Protein 2HBA (pdb70)

CATH classification: 3.40.5.10

Secondary structure (DSSP, 8-state):
-EEEESS-BTTTB-TT-EEE--HHHIIIIITTTTSEEE--HHHHHHHHHHH-/-EEEESS-BTTTB-TT-EEE--HHHIIIIITTTTSEEE--HHHHHHHHHHH-

Sequence (104 aa):
MKVIFLKDVKGMGKKGEIKNVADGYANNFLFKQGLAIEATPANLKALEAQKQMKVIFLKDVKGMGKKGEIKNVADGYANNFLFKQGLAIEATPANLKALEAQKQ

Radius of gyration: 13.43 Å; Cα contacts (8 Å, |Δi|>4): 199; chains: 2; bounding box: 23×41×20 Å

Organism: Geobacillus stearothermophilus (NCBI:txid1422)

InterPro domains:
  IPR000244 Large ribosomal subunit protein bL9 [PTHR21368] (1-148)
  IPR009027 Large ribosomal subunit protein bL9/RNase H1, N-terminal [SSF55658] (1-56)
  IPR020069 Large ribosomal subunit protein bL9, C-terminal [PF03948] (64-146)
  IPR020070 Large ribosomal subunit protein bL9, N-terminal [PF01281] (1-47)
  IPR020070 Large ribosomal subunit protein bL9, N-terminal [PS00651] (13-40)
  IPR020594 Large ribosomal subunit protein bL9, bacteria/chloroplast [MF_00503] (1-148)
  IPR020594 Large ribosomal subunit protein bL9, bacteria/chloroplast [TIGR00158] (1-147)
  IPR036791 Large ribosomal subunit protein bL9, C-terminal domain superfamily [G3DSA:3.10.430.100] (60-149)
  IPR036791 Large ribosomal subunit protein bL9, C-terminal domain superfamily [SSF55653] (57-148)
  IPR036935 Large ribosomal subunit protein bL9, N-terminal domain superfamily [G3DSA:3.40.5.10] (1-52)

B-factor: mean 18.94, std 8.46, range [8.63, 52.84]

Solvent-accessible surface area: 6346 Å² total; per-residue (Å²): 56,94,0,22,2,42,119,99,26,202,81,50,8,141,140,48,78,83,82,107,18,72,80,41,66,0,47,100,89,0,0,118,88,3,28,0,7,43,3,43,112,19,2,36,77,1,30,106,26,86,150,183,65,102,0,19,2,33,108,98,35,204,86,46,6,132,138,44,64,79,83,131,21,69,81,39,75,0,52,101,91,0,0,120,85,2,23,0,7,65,6,36,112,14,4,49,76,0,33,100,18,92,179,161

Nearest PDB structures (foldseek):
  2hba-assembly1_A  TM=1.020E+00  e=1.646E-08  Geobacillus stearothermophilus
  2hvf-assembly1_A  TM=9.624E-01  e=3.694E-08  unclassified
  6b4v-assembly1_J  TM=8.636E-01  e=4.065E-05  Thermus thermophilus HB27
  8rdv-assembly1_C1  TM=9.207E-01  e=2.189E-04  Psychrobacter urativorans
  7y7g-assembly1_h  TM=9.586E-01  e=3.279E-04  Escherichia coli

Foldseek 3Di:
DKKAFCDDDPPPDHHGDIDDDDPCCCVVPCVVVVGIDHPDVVVVVVVVVVVD/DWKAFCDDDPPPDHHGDIDDDDPCCVPVPCVVPVGIDHPDVVVVVVVVVVVD

Structure (mmCIF, N/CA/C/O backbone):
data_2HBA
#
_entry.id   2HBA
#
_cell.length_a   52.614
_cell.length_b   74.416
_cell.length_c   50.755
_cell.angle_alpha   90.00
_cell.angle_beta   90.00
_cell.angle_gamma   90.00
#
_symmetry.space_group_name_H-M   'C 2 2 21'
#
loop_
_entity.id
_entity.type
_entity.pdbx_description
1 polymer '50S ribosomal protein L9'
2 non-polymer 'ZINC ION'
3 non-polymer 'CHLORIDE ION'
4 non-polymer IMIDAZOLE
5 water water
#
loop_
_atom_site.group_PDB
_atom_site.id
_atom_site.type_symbol
_atom_site.label_atom_id
_atom_site.label_alt_id
_atom_site.label_comp_id
_atom_site.label_asym_id
_atom_site.label_entity_id
_atom_site.label_seq_id
_atom_site.pdbx_PDB_ins_code
_atom_site.Cartn_x
_atom_site.Cartn_y
_atom_site.Cartn_z
_atom_site.occupancy
_atom_site.B_iso_or_equiv
_atom_site.auth_seq_id
_atom_site.auth_comp_id
_atom_site.auth_asym_id
_atom_site.auth_atom_id
_atom_site.pdbx_PDB_model_num
ATOM 1 N N . MET A 1 1 ? -8.759 -28.547 -21.581 1.00 14.61 1 MET A N 1
ATOM 2 C CA . MET A 1 1 ? -9.111 -27.484 -20.568 1.00 14.43 1 MET A CA 1
ATOM 3 C C . MET A 1 1 ? -8.027 -27.329 -19.529 1.00 12.88 1 MET A C 1
ATOM 4 O O . MET A 1 1 ? -7.660 -28.295 -18.872 1.00 13.02 1 MET A O 1
ATOM 9 N N . LYS A 1 2 ? -7.511 -26.123 -19.376 1.00 12.35 2 LYS A N 1
ATOM 10 C CA . LYS A 1 2 ? -6.516 -25.842 -18.364 1.00 11.75 2 LYS A CA 1
ATOM 11 C C . LYS A 1 2 ? -7.204 -25.401 -17.078 1.00 11.83 2 LYS A C 1
ATOM 12 O O . LYS A 1 2 ? -8.005 -24.470 -17.152 1.00 12.90 2 LYS A O 1
ATOM 18 N N . VAL A 1 3 ? -6.942 -26.064 -15.942 1.00 10.38 3 VAL A N 1
ATOM 19 C CA . VAL A 1 3 ? -7.587 -25.801 -14.686 1.00 10.65 3 VAL A CA 1
ATOM 20 C C . VAL A 1 3 ? -6.576 -25.505 -13.619 1.00 11.03 3 VAL A C 1
ATOM 21 O O . VAL A 1 3 ? -5.454 -25.982 -13.697 1.00 11.61 3 VAL A O 1
ATOM 25 N N . ILE A 1 4 ? -7.000 -24.769 -12.609 1.00 11.50 4 ILE A N 1
ATOM 26 C CA . ILE A 1 4 ? -6.287 -24.602 -11.355 1.00 11.09 4 ILE A CA 1
ATOM 27 C C . ILE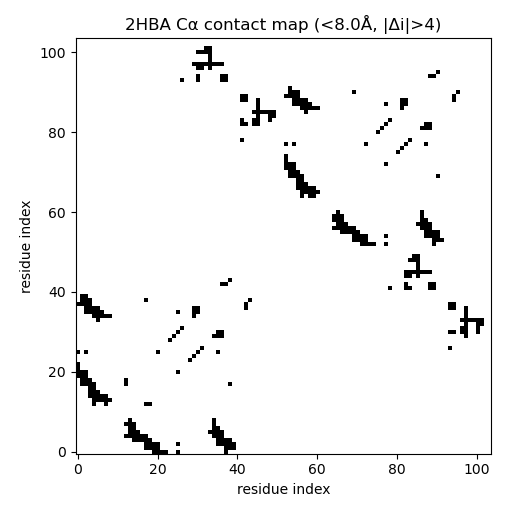 A 1 4 ? -7.127 -25.231 -10.259 1.00 11.14 4 ILE A C 1
ATOM 28 O O . ILE A 1 4 ? -8.321 -24.977 -10.150 1.00 11.71 4 ILE A O 1
ATOM 33 N N . PHE A 1 5 ? -6.498 -26.079 -9.469 1.00 11.24 5 PHE A N 1
ATOM 34 C CA . PHE A 1 5 ? -7.189 -26.771 -8.398 1.00 11.95 5 PHE A CA 1
ATOM 35 C C . PHE A 1 5 ? -7.407 -25.876 -7.172 1.00 12.88 5 PHE A C 1
ATOM 36 O O . PHE A 1 5 ? -6.518 -25.185 -6.710 1.00 13.54 5 PHE A O 1
ATOM 44 N N . LEU A 1 6 ? -8.624 -25.934 -6.655 1.00 13.62 6 LEU A N 1
ATOM 45 C CA . LEU A 1 6 ? -9.055 -25.242 -5.440 1.00 14.60 6 LEU A CA 1
ATOM 46 C C . LEU A 1 6 ? -9.043 -26.134 -4.242 1.00 14.35 6 LEU A C 1
ATOM 47 O O . LEU A 1 6 ? -9.029 -25.645 -3.112 1.00 16.99 6 LEU A O 1
ATOM 52 N N . LYS A 1 7 ? -9.061 -27.454 -4.480 1.00 13.72 7 LYS A N 1
ATOM 53 C CA . LYS A 1 7 ? -8.978 -28.473 -3.434 1.00 14.66 7 LYS A CA 1
ATOM 54 C C . LYS A 1 7 ? -8.026 -29.560 -3.938 1.00 13.15 7 LYS A C 1
ATOM 55 O O . LYS A 1 7 ? -7.789 -29.669 -5.151 1.00 14.00 7 LYS A O 1
ATOM 61 N N . ASP A 1 8 ? -7.517 -30.380 -3.021 1.00 12.44 8 ASP A N 1
ATOM 62 C CA . ASP A 1 8 ? -6.679 -31.500 -3.435 1.00 12.54 8 ASP A CA 1
ATOM 63 C C . ASP A 1 8 ? -7.525 -32.614 -3.989 1.00 13.17 8 ASP A C 1
ATOM 64 O O . ASP A 1 8 ? -8.497 -33.028 -3.346 1.00 15.63 8 ASP A O 1
ATOM 69 N N . VAL A 1 9 ? -7.140 -33.136 -5.148 1.00 11.49 9 VAL A N 1
ATOM 70 C CA . VAL A 1 9 ? -7.793 -34.306 -5.724 1.00 11.43 9 VAL A CA 1
ATOM 71 C C . VAL A 1 9 ? -6.690 -35.341 -5.914 1.00 10.31 9 VAL A C 1
ATOM 72 O O . VAL A 1 9 ? -5.911 -35.271 -6.862 1.00 11.06 9 VAL A O 1
ATOM 76 N N . LYS A 1 10 ? -6.622 -36.296 -5.021 1.00 11.10 10 LYS A N 1
ATOM 77 C CA . LYS A 1 10 ? -5.616 -37.331 -5.076 1.00 11.50 10 LYS A CA 1
ATOM 78 C C . LYS A 1 10 ? -5.596 -37.996 -6.443 1.00 10.74 10 LYS A C 1
ATOM 79 O O . LYS A 1 10 ? -6.635 -38.350 -6.980 1.00 11.37 10 LYS A O 1
ATOM 88 N N . GLY A 1 11 ? -4.384 -38.184 -6.975 1.00 10.80 11 GLY A N 1
ATOM 89 C CA . GLY A 1 11 ? -4.235 -38.812 -8.283 1.00 11.54 11 GLY A CA 1
ATOM 90 C C . GLY A 1 11 ? -4.485 -37.879 -9.455 1.00 11.51 11 GLY A C 1
ATOM 91 O O . GLY A 1 11 ? -4.510 -38.331 -10.597 1.00 13.20 11 GLY A O 1
ATOM 92 N N . MET A 1 12 ? -4.711 -36.605 -9.168 1.00 12.02 12 MET A N 1
ATOM 93 C CA . MET A 1 12 ? -5.112 -35.641 -10.191 1.00 12.37 12 MET A CA 1
ATOM 94 C C . MET A 1 12 ? -4.352 -34.338 -10.027 1.00 12.18 12 MET A C 1
ATOM 95 O O . MET A 1 12 ? -3.551 -33.973 -10.874 1.00 14.87 12 MET A O 1
ATOM 100 N N . GLY A 1 13 ? -4.522 -33.665 -8.902 1.00 11.51 13 GLY A N 1
ATOM 101 C CA . GLY A 1 13 ? -3.784 -32.447 -8.658 1.00 12.80 13 GLY A CA 1
ATOM 102 C C . GLY A 1 13 ? -4.005 -31.952 -7.251 1.00 12.69 13 GLY A C 1
ATOM 103 O O . GLY A 1 13 ? -5.008 -32.265 -6.646 1.00 15.54 13 GLY A O 1
ATOM 104 N N . LYS A 1 14 ? -3.065 -31.162 -6.750 1.00 13.26 14 LYS A N 1
ATOM 105 C CA . LYS A 1 14 ? -3.092 -30.503 -5.457 1.00 14.15 14 LYS A CA 1
ATOM 106 C C . LYS A 1 14 ? -3.522 -29.055 -5.626 1.00 13.19 14 LYS A C 1
ATOM 107 O O . LYS A 1 14 ? -3.392 -28.453 -6.690 1.00 12.39 14 LYS A O 1
ATOM 113 N N . LYS A 1 15 ? -4.051 -28.515 -4.545 1.00 14.51 15 LYS A N 1
ATOM 114 C CA . LYS A 1 15 ? -4.458 -27.114 -4.507 1.00 14.80 15 LYS A CA 1
ATOM 115 C C . LYS A 1 15 ? -3.364 -26.220 -5.045 1.00 13.72 15 LYS A C 1
ATOM 116 O O . LYS A 1 15 ? -2.203 -26.354 -4.668 1.00 14.25 15 LYS A O 1
ATOM 122 N N . GLY A 1 16 ? -3.722 -25.337 -5.976 1.00 12.38 16 GLY A N 1
ATOM 123 C CA . GLY A 1 16 ? -2.756 -24.420 -6.576 1.00 13.08 16 GLY A CA 1
ATOM 124 C C . GLY A 1 16 ? -2.069 -24.910 -7.821 1.00 12.39 16 GLY A C 1
ATOM 125 O O . GLY A 1 16 ? -1.428 -24.114 -8.525 1.00 13.33 16 GLY A O 1
ATOM 126 N N . GLU A 1 17 ? -2.145 -26.205 -8.102 1.00 10.90 17 GLU A N 1
ATOM 127 C CA . GLU A 1 17 ? -1.526 -26.745 -9.328 1.00 10.24 17 GLU A CA 1
ATOM 128 C C . GLU A 1 17 ? -2.392 -26.422 -10.524 1.00 10.42 17 GLU A C 1
ATOM 129 O O . GLU A 1 17 ? -3.594 -26.210 -10.401 1.00 10.92 17 GLU A O 1
ATOM 135 N N . ILE A 1 18 ? -1.742 -26.335 -11.672 1.00 10.85 18 ILE A N 1
ATOM 136 C CA . ILE A 1 18 ? -2.390 -26.034 -12.938 1.00 10.65 18 ILE A CA 1
ATOM 137 C C . ILE A 1 18 ? -2.109 -27.193 -13.879 1.00 10.70 18 ILE A C 1
ATOM 138 O O . ILE A 1 18 ? -0.959 -27.577 -14.077 1.00 11.31 18 ILE A O 1
ATOM 143 N N . LYS A 1 19 ? -3.186 -27.756 -14.429 1.00 10.35 19 LYS A N 1
ATOM 144 C CA . LYS A 1 19 ? -3.097 -28.941 -15.259 1.00 11.74 19 LYS A CA 1
ATOM 145 C C . LYS A 1 19 ? -4.120 -28.898 -16.396 1.00 10.21 19 LYS A C 1
ATOM 146 O O . LYS A 1 19 ? -5.216 -28.348 -16.220 1.00 11.71 19 LYS A O 1
ATOM 152 N N . ASN A 1 20 ? -3.761 -29.468 -17.540 1.00 10.72 20 ASN A N 1
ATOM 153 C CA . ASN A 1 20 ? -4.682 -29.653 -18.646 1.00 10.67 20 ASN A CA 1
ATOM 154 C C . ASN A 1 20 ? -5.376 -30.981 -18.557 1.00 11.22 20 ASN A C 1
ATOM 155 O O . ASN A 1 20 ? -4.739 -32.021 -18.409 1.00 12.65 20 ASN A O 1
ATOM 160 N N . VAL A 1 21 ? -6.693 -30.965 -18.652 1.00 11.19 21 VAL A N 1
ATOM 161 C CA . VAL A 1 21 ? -7.500 -32.155 -18.519 1.00 11.49 21 VAL A CA 1
ATOM 162 C C . VAL A 1 21 ? -8.559 -32.206 -19.598 1.00 11.60 21 VAL A C 1
ATOM 163 O O . VAL A 1 21 ? -8.886 -31.200 -20.246 1.00 13.68 21 VAL A O 1
ATOM 167 N N . ALA A 1 22 ? -9.161 -33.379 -19.759 1.00 12.34 22 ALA A N 1
ATOM 168 C CA . ALA A 1 22 ? -10.273 -33.540 -20.684 1.00 12.43 22 ALA A CA 1
ATOM 169 C C . ALA A 1 22 ? -11.400 -32.578 -20.342 1.00 13.45 22 ALA A C 1
ATOM 170 O O . ALA A 1 22 ? -11.768 -32.426 -19.178 1.00 13.33 22 ALA A O 1
ATOM 172 N N . ASP A 1 23 ? -12.019 -32.022 -21.384 1.00 14.67 23 ASP A N 1
ATOM 173 C CA . ASP A 1 23 ? -13.078 -31.046 -21.161 1.00 14.86 23 ASP A CA 1
ATOM 174 C C . ASP A 1 23 ? -14.267 -31.655 -20.428 1.00 16.05 23 ASP A C 1
ATOM 175 O O . ASP A 1 23 ? -14.874 -31.010 -19.538 1.00 16.15 23 ASP A O 1
ATOM 180 N N . GLY A 1 24 ? -14.643 -32.881 -20.784 1.00 15.64 24 GLY A N 1
ATOM 181 C CA . GLY A 1 24 ? -15.780 -33.517 -20.105 1.00 16.21 24 GLY A CA 1
ATOM 182 C C . GLY A 1 24 ? -15.565 -33.661 -18.615 1.00 15.87 24 GLY A C 1
ATOM 183 O O . GLY A 1 24 ? -16.474 -33.470 -17.812 1.00 17.23 24 GLY A O 1
ATOM 184 N N . TYR A 1 25 ? -14.361 -34.065 -18.230 1.00 14.81 25 TYR A N 1
ATOM 185 C CA . TYR A 1 25 ? -14.037 -34.197 -16.808 1.00 14.13 25 TYR A CA 1
ATOM 186 C C . TYR A 1 25 ? -14.093 -32.854 -16.093 1.00 14.00 25 TYR A C 1
ATOM 187 O O . TYR A 1 25 ? -14.612 -32.747 -14.987 1.00 13.87 25 TYR A O 1
ATOM 196 N N . ALA A 1 26 ? -13.489 -31.840 -16.686 1.00 13.89 26 ALA A N 1
ATOM 197 C CA . ALA A 1 26 ? -13.550 -30.505 -16.082 1.00 14.43 26 ALA A CA 1
ATOM 198 C C . ALA A 1 26 ? -14.994 -30.029 -15.901 1.00 14.90 26 ALA A C 1
ATOM 199 O O . ALA A 1 26 ? -15.402 -29.623 -14.834 1.00 16.50 26 ALA A O 1
ATOM 201 N N . ASN A 1 27 ? -15.766 -30.126 -16.968 1.00 16.16 27 ASN A N 1
ATOM 202 C CA . ASN A 1 27 ? -17.109 -29.586 -16.954 1.00 17.99 27 ASN A CA 1
ATOM 203 C C . ASN A 1 27 ? -18.080 -30.391 -16.074 1.00 18.94 27 ASN A C 1
ATOM 204 O O . ASN A 1 27 ? -18.922 -29.832 -15.384 1.00 23.26 27 ASN A O 1
ATOM 209 N N . ASN A 1 28 ? -17.953 -31.704 -16.071 1.00 17.60 28 ASN A N 1
ATOM 210 C CA . ASN A 1 28 ? -18.923 -32.589 -15.414 1.00 18.93 28 ASN A CA 1
ATOM 211 C C . ASN A 1 28 ? -18.526 -33.046 -14.030 1.00 19.07 28 ASN A C 1
ATOM 212 O O . ASN A 1 28 ? -19.361 -33.536 -13.258 1.00 21.83 28 ASN A O 1
ATOM 217 N N . PHE A 1 29 ? -17.251 -32.899 -13.682 1.00 16.07 29 PHE A N 1
ATOM 218 C CA . PHE A 1 29 ? -16.776 -33.345 -12.384 1.00 15.14 29 PHE A CA 1
ATOM 219 C C . PHE A 1 29 ? -16.080 -32.202 -11.663 1.00 15.08 29 PHE A C 1
ATOM 220 O O . PHE A 1 29 ? -16.535 -31.785 -10.603 1.00 15.86 29 PHE A O 1
ATOM 228 N N . LEU A 1 30 ? -14.968 -31.690 -12.186 1.00 14.25 30 LEU A N 1
ATOM 229 C CA . LEU A 1 30 ? -14.187 -30.734 -11.384 1.00 13.72 30 LEU A CA 1
ATOM 230 C C . LEU A 1 30 ? -14.964 -29.469 -11.071 1.00 15.46 30 LEU A C 1
ATOM 231 O O . LEU A 1 30 ? -15.004 -29.023 -9.925 1.00 15.96 30 LEU A O 1
ATOM 236 N N . PHE A 1 31 ? -15.546 -28.866 -12.096 1.00 15.58 31 PHE A N 1
ATOM 237 C CA . PHE A 1 31 ? -16.225 -27.586 -11.887 1.00 17.23 31 PHE A CA 1
ATOM 238 C C . PHE A 1 31 ? -17.508 -27.838 -11.115 1.00 21.14 31 PHE A C 1
ATOM 239 O O . PHE A 1 31 ? -17.873 -27.056 -10.247 1.00 23.21 31 PHE A O 1
ATOM 247 N N . LYS A 1 32 ? -18.206 -28.920 -11.469 1.00 21.07 32 LYS A N 1
ATOM 248 C CA . LYS A 1 32 ? -19.463 -29.327 -10.796 1.00 22.65 32 LYS A CA 1
ATOM 249 C C . LYS A 1 32 ? -19.306 -29.561 -9.286 1.00 21.97 32 LYS A C 1
ATOM 250 O O . LYS A 1 32 ? -20.231 -29.304 -8.507 1.00 25.70 32 LYS A O 1
A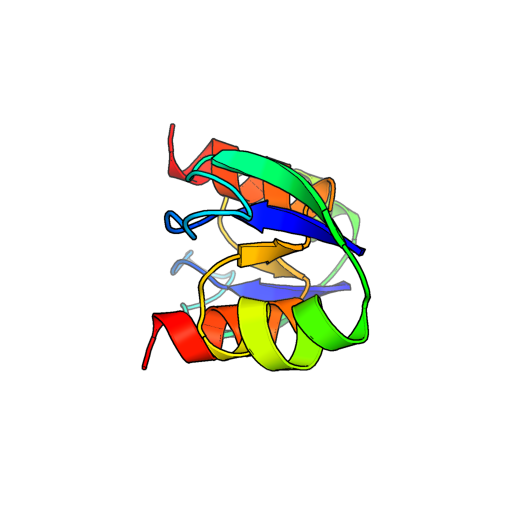TOM 256 N N . GLN A 1 33 ? -18.145 -30.066 -8.868 1.00 19.26 33 GLN A N 1
ATOM 257 C CA . GLN A 1 33 ? -17.878 -30.376 -7.497 1.00 19.41 33 GLN A CA 1
ATOM 258 C C . GLN A 1 33 ? -17.098 -29.248 -6.792 1.00 19.45 33 GLN A C 1
ATOM 259 O O . GLN A 1 33 ? -16.764 -29.384 -5.630 1.00 23.05 33 GLN A O 1
ATOM 265 N N . GLY A 1 34 ? -16.795 -28.175 -7.515 1.00 20.15 34 GLY A N 1
ATOM 266 C CA . GLY A 1 34 ? -16.075 -27.030 -6.945 1.00 20.05 34 GLY A CA 1
ATOM 267 C C . GLY A 1 34 ? -14.614 -27.338 -6.615 1.00 20.15 34 GLY A C 1
ATOM 268 O O . GLY A 1 34 ? -13.998 -26.697 -5.778 1.00 22.87 34 GLY A O 1
ATOM 269 N N . LEU A 1 35 ? -14.015 -28.283 -7.326 1.00 16.51 35 LEU A N 1
ATOM 270 C CA . LEU A 1 35 ? -12.642 -28.729 -7.036 1.00 14.19 3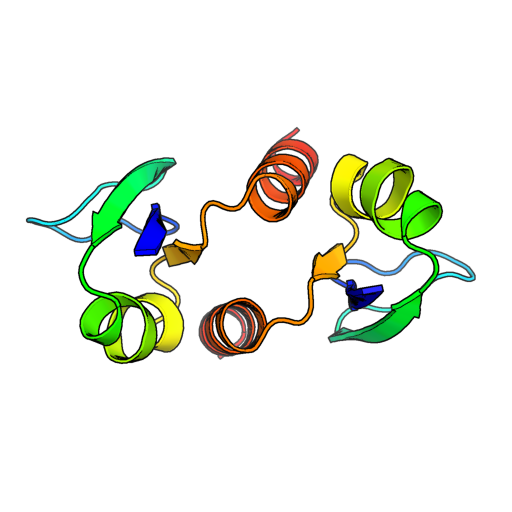5 LEU A CA 1
ATOM 271 C C . LEU A 1 35 ? -11.604 -27.943 -7.812 1.00 13.64 35 LEU A C 1
ATOM 272 O O . LEU A 1 35 ? -10.428 -27.978 -7.462 1.00 13.38 35 LEU A O 1
ATOM 277 N N . ALA A 1 36 ? -12.026 -27.258 -8.864 1.00 13.40 36 ALA A N 1
ATOM 278 C CA . ALA A 1 36 ? -11.127 -26.490 -9.708 1.00 12.90 36 ALA A CA 1
ATOM 279 C C . ALA A 1 36 ? -11.914 -25.411 -10.421 1.00 13.25 36 ALA A C 1
ATOM 280 O O . ALA A 1 36 ? -13.160 -25.457 -10.448 1.00 15.52 36 ALA A O 1
ATOM 282 N N . ILE A 1 37 ? -11.183 -24.469 -11.021 1.00 13.59 37 ILE A N 1
ATOM 283 C CA . ILE A 1 37 ? -11.754 -23.470 -11.875 1.00 13.83 37 ILE A CA 1
ATOM 284 C C . ILE A 1 37 ? -10.845 -23.354 -13.085 1.00 13.11 37 ILE A C 1
ATOM 285 O O . ILE A 1 37 ? -9.673 -23.746 -13.050 1.00 13.46 37 ILE A O 1
ATOM 293 N N . GLU A 1 38 ? -11.355 -22.836 -14.186 1.00 13.43 38 GLU A N 1
ATOM 294 C CA . GLU A 1 38 ? -10.562 -22.695 -15.377 1.00 12.56 38 GLU A CA 1
ATOM 295 C C . GLU A 1 38 ? -9.367 -21.768 -15.115 1.00 13.46 38 GLU A C 1
ATOM 296 O O . GLU A 1 38 ? -9.544 -20.689 -14.505 1.00 13.80 38 GLU A O 1
ATOM 302 N N . ALA A 1 39 ? -8.173 -22.151 -15.585 1.00 13.15 39 ALA A N 1
ATOM 303 C CA . ALA A 1 39 ? -6.982 -21.343 -15.366 1.00 13.45 39 ALA A CA 1
ATOM 304 C C . ALA A 1 39 ? -6.786 -20.331 -16.498 1.00 14.93 39 ALA A C 1
ATOM 305 O O . ALA A 1 39 ? -5.700 -20.210 -17.073 1.00 17.30 39 ALA A O 1
ATOM 307 N N . THR A 1 40 ? -7.814 -19.519 -16.736 1.00 14.50 40 THR A N 1
ATOM 308 C CA . THR A 1 40 ? -7.685 -18.431 -17.700 1.00 16.38 40 THR A CA 1
ATOM 309 C C . THR A 1 40 ? -6.848 -17.328 -17.079 1.00 16.96 40 THR A C 1
ATOM 310 O O . THR A 1 40 ? -6.810 -17.171 -15.877 1.00 16.26 40 THR A O 1
ATOM 314 N N . PRO A 1 41 ? -6.205 -16.485 -17.922 1.00 19.50 41 PRO A N 1
ATOM 315 C CA . PRO A 1 41 ? -5.471 -15.381 -17.356 1.00 20.65 41 PRO A CA 1
ATOM 316 C C . PRO A 1 41 ? -6.311 -14.496 -16.458 1.00 18.19 41 PRO A C 1
ATOM 317 O O . PRO A 1 41 ? -5.867 -14.099 -15.403 1.00 19.84 41 PRO A O 1
ATOM 321 N N . ALA A 1 42 ? -7.552 -14.235 -16.849 1.00 18.52 42 ALA A N 1
ATOM 322 C CA . ALA A 1 42 ? -8.433 -13.455 -16.020 1.00 18.35 42 ALA A CA 1
ATOM 323 C C . ALA A 1 42 ? -8.726 -14.088 -14.669 1.00 16.76 42 ALA A C 1
ATOM 324 O O . ALA A 1 42 ? -8.724 -13.412 -13.638 1.00 17.44 42 ALA A O 1
ATOM 326 N N . ASN A 1 43 ? -9.003 -15.406 -14.646 1.00 14.85 43 ASN A N 1
ATOM 327 C CA . ASN A 1 43 ? -9.290 -16.030 -13.357 1.00 14.62 43 ASN A CA 1
ATOM 328 C C . ASN A 1 43 ? -8.048 -16.041 -12.463 1.00 14.13 43 ASN A C 1
ATOM 329 O O . ASN A 1 43 ? -8.124 -15.892 -11.252 1.00 15.28 43 ASN A O 1
ATOM 334 N N . LEU A 1 44 ? -6.899 -16.309 -13.071 1.00 15.29 44 LEU A N 1
ATOM 335 C CA . LEU A 1 44 ? -5.674 -16.314 -12.282 1.00 16.26 44 LEU A CA 1
ATOM 336 C C . LEU A 1 44 ? -5.362 -14.948 -11.691 1.00 16.76 44 LEU A C 1
ATOM 337 O O . LEU A 1 44 ? -4.938 -14.849 -10.547 1.00 17.76 44 LEU A O 1
ATOM 342 N N . LYS A 1 45 ? -5.598 -13.879 -12.464 1.00 17.51 45 LYS A N 1
ATOM 343 C CA . LYS A 1 45 ? -5.387 -12.505 -11.974 1.00 19.56 45 LYS A CA 1
ATOM 344 C C . LYS A 1 45 ? -6.321 -12.266 -10.784 1.00 17.39 45 LYS A C 1
ATOM 345 O O . LYS A 1 45 ? -5.928 -11.743 -9.732 1.00 18.63 45 LYS A O 1
ATOM 351 N N . ALA A 1 46 ? -7.575 -12.709 -10.885 1.00 17.30 46 ALA A N 1
ATOM 352 C CA . ALA A 1 46 ? -8.533 -12.478 -9.818 1.00 18.16 46 ALA A CA 1
ATOM 353 C C . ALA A 1 46 ? -8.192 -13.298 -8.565 1.00 18.66 46 ALA A C 1
ATOM 354 O O . ALA A 1 46 ? -8.276 -12.798 -7.432 1.00 21.12 46 ALA A O 1
ATOM 356 N N . LEU A 1 47 ? -7.782 -14.555 -8.761 1.00 18.55 47 LEU A N 1
ATOM 357 C CA . LEU A 1 47 ? -7.373 -15.378 -7.623 1.00 21.73 47 LEU A CA 1
ATOM 358 C C . LEU A 1 47 ? -6.172 -14.807 -6.882 1.00 21.61 47 LEU A C 1
ATOM 359 O O . LEU A 1 47 ? -6.139 -14.771 -5.638 1.00 23.93 47 LEU A O 1
ATOM 364 N N . GLU A 1 48 ? -5.191 -14.340 -7.631 1.00 21.08 48 GLU A N 1
ATOM 365 C CA . GLU A 1 48 ? -3.994 -13.734 -7.028 1.00 24.59 48 GLU A CA 1
ATOM 366 C C . GLU A 1 48 ? -4.365 -12.517 -6.188 1.00 22.82 48 GLU A C 1
ATOM 367 O O . GLU A 1 48 ? -3.837 -12.302 -5.093 1.00 23.49 48 GLU A O 1
ATOM 373 N N . ALA A 1 49 ? -5.278 -11.695 -6.700 1.00 20.26 49 ALA A N 1
ATOM 374 C CA . ALA A 1 49 ? -5.670 -10.474 -6.023 1.00 22.30 49 ALA A CA 1
ATOM 375 C C . ALA A 1 49 ? -6.322 -10.799 -4.683 1.00 24.58 49 ALA A C 1
ATOM 376 O O . ALA A 1 49 ? -6.078 -10.124 -3.680 1.00 26.92 49 ALA A O 1
ATOM 378 N N . GLN A 1 50 ? -7.149 -11.835 -4.633 1.00 28.36 50 GLN A N 1
ATOM 379 C CA . GLN A 1 50 ? -7.861 -12.154 -3.402 1.00 32.14 50 GLN A CA 1
ATOM 380 C C . GLN A 1 50 ? -6.904 -12.692 -2.350 1.00 34.09 50 GLN A C 1
ATOM 381 O O . GLN A 1 50 ? -7.002 -12.332 -1.189 1.00 35.82 50 GLN A O 1
ATOM 387 N N . LYS A 1 51 ? -5.960 -13.519 -2.772 1.00 35.64 51 LYS A N 1
ATOM 388 C CA . LYS A 1 51 ? -4.977 -14.087 -1.842 1.00 37.84 51 LYS A CA 1
ATOM 389 C C . LYS A 1 51 ? -4.122 -13.003 -1.210 1.00 39.16 51 LYS A C 1
ATOM 390 O O . LYS A 1 51 ? -3.771 -13.093 -0.031 1.00 39.26 51 LYS A O 1
ATOM 396 N N . GLN A 1 52 ? -3.789 -11.975 -1.991 1.00 39.15 52 GLN A N 1
ATOM 397 C CA . GLN A 1 52 ? -2.964 -10.880 -1.500 1.00 40.31 52 GLN A CA 1
ATOM 398 C C . GLN A 1 52 ? -3.762 -9.983 -0.561 1.00 40.65 52 GLN A C 1
ATOM 399 O O . GLN A 1 52 ? -3.373 -9.778 0.592 1.00 41.21 52 GLN A O 1
ATOM 405 N N . MET B 1 1 ? -18.086 -7.588 -21.962 1.00 13.18 1 MET B N 1
ATOM 406 C CA . MET B 1 1 ? -17.732 -8.737 -21.060 1.00 15.23 1 MET B CA 1
ATOM 407 C C . MET B 1 1 ? -18.816 -8.947 -20.011 1.00 12.66 1 MET B C 1
ATOM 408 O O . MET B 1 1 ? -19.117 -8.032 -19.262 1.00 13.46 1 MET B O 1
ATOM 413 N N . LYS B 1 2 ? -19.338 -10.169 -19.928 1.00 12.29 2 LYS B N 1
ATOM 414 C CA . LYS B 1 2 ? -20.292 -10.550 -18.870 1.00 11.98 2 LYS B CA 1
ATOM 415 C C . LYS B 1 2 ? -19.469 -10.980 -17.673 1.00 11.10 2 LYS B C 1
ATOM 416 O O . LYS B 1 2 ? -18.636 -11.870 -17.792 1.00 12.59 2 LYS B O 1
ATOM 422 N N . VAL B 1 3 ? -19.701 -10.359 -16.514 1.00 10.32 3 VAL B N 1
ATOM 423 C CA . VAL B 1 3 ? -18.976 -10.647 -15.297 1.00 10.06 3 VAL B CA 1
ATOM 424 C C . VAL B 1 3 ? -19.898 -10.977 -14.156 1.00 10.18 3 VAL B C 1
ATOM 425 O O . VAL B 1 3 ? -21.039 -10.525 -14.153 1.00 10.40 3 VAL B O 1
ATOM 429 N N . ILE B 1 4 ? -19.378 -11.770 -13.215 1.00 10.09 4 ILE B N 1
ATOM 430 C CA . ILE B 1 4 ? -20.042 -12.038 -11.953 1.00 10.33 4 ILE B CA 1
ATOM 431 C C . ILE B 1 4 ? -19.204 -11.487 -10.821 1.00 9.61 4 ILE B C 1
ATOM 432 O O . ILE B 1 4 ? -18.013 -11.716 -10.753 1.00 11.33 4 ILE B O 1
ATOM 437 N N . PHE B 1 5 ? -19.838 -10.696 -9.995 1.00 10.34 5 PHE B N 1
ATOM 438 C CA . PHE B 1 5 ? -19.162 -10.069 -8.868 1.00 10.46 5 PHE B CA 1
ATOM 439 C C . PHE B 1 5 ? -18.894 -11.024 -7.716 1.00 11.96 5 PHE B C 1
ATOM 440 O O . PHE B 1 5 ? -19.781 -11.791 -7.301 1.00 12.91 5 PHE B O 1
ATOM 448 N N . LEU B 1 6 ? -17.670 -10.944 -7.205 1.00 12.76 6 LEU B N 1
ATOM 449 C CA . LEU B 1 6 ? -17.233 -11.742 -6.041 1.00 14.16 6 LEU B CA 1
ATOM 450 C C . LEU B 1 6 ? -17.269 -10.993 -4.751 1.00 14.02 6 LEU B C 1
ATOM 451 O O . LEU B 1 6 ? -17.137 -11.590 -3.676 1.00 17.49 6 LEU B O 1
ATOM 456 N N . LYS B 1 7 ? -17.418 -9.677 -4.843 1.00 14.75 7 LYS B N 1
ATOM 457 C CA . LYS B 1 7 ? -17.404 -8.735 -3.723 1.00 16.01 7 LYS B CA 1
ATOM 458 C C . LYS B 1 7 ? -18.394 -7.633 -3.958 1.00 13.55 7 LYS B C 1
ATOM 459 O O . LYS B 1 7 ? -18.669 -7.333 -5.094 1.00 17.06 7 LYS B O 1
ATOM 465 N N . ASP B 1 8 ? -18.834 -6.980 -2.890 1.00 12.95 8 ASP B N 1
ATOM 466 C CA . ASP B 1 8 ? -19.563 -5.7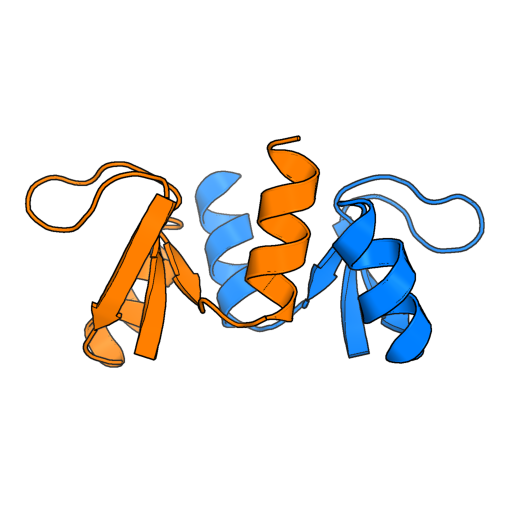36 -2.959 1.00 12.31 8 ASP B CA 1
ATOM 467 C C . ASP B 1 8 ? -18.587 -4.619 -3.198 1.00 13.43 8 ASP B C 1
ATOM 468 O O . ASP B 1 8 ? -17.534 -4.533 -2.533 1.00 17.64 8 ASP B O 1
ATOM 473 N N . VAL B 1 9 ? -18.919 -3.730 -4.110 1.00 11.45 9 VAL B N 1
ATOM 474 C CA . VAL B 1 9 ? -18.117 -2.545 -4.390 1.00 12.09 9 VAL B CA 1
ATOM 475 C C . VAL B 1 9 ? -19.076 -1.430 -4.749 1.00 11.55 9 VAL B C 1
ATOM 476 O O . VAL B 1 9 ? -19.904 -1.579 -5.663 1.00 11.78 9 VAL B O 1
ATOM 480 N N . LYS B 1 10 ? -18.946 -0.299 -4.066 1.00 11.73 10 LYS B N 1
ATOM 481 C CA . LYS B 1 10 ? -19.889 0.788 -4.140 1.00 12.08 10 LYS B CA 1
ATOM 482 C C . LYS B 1 10 ? -20.025 1.300 -5.572 1.00 12.94 10 LYS B C 1
ATOM 483 O O . LYS B 1 10 ? -19.042 1.661 -6.204 1.00 12.76 10 LYS B O 1
ATOM 489 N N . GLY B 1 11 ? -21.267 1.365 -6.066 1.00 12.96 11 GLY B N 1
ATOM 490 C CA . GLY B 1 11 ? -21.544 1.828 -7.415 1.00 14.36 11 GLY B CA 1
ATOM 491 C C . GLY B 1 11 ? -21.132 0.924 -8.549 1.00 14.55 11 GLY B C 1
ATOM 492 O O . GLY B 1 11 ? -21.180 1.326 -9.727 1.00 15.81 11 GLY B O 1
ATOM 493 N N . MET B 1 12 ? -20.726 -0.289 -8.218 1.00 12.78 12 MET B N 1
ATOM 494 C CA . MET B 1 12 ? -20.165 -1.224 -9.200 1.00 12.36 12 MET B CA 1
ATOM 495 C C . MET B 1 12 ? -20.997 -2.510 -9.206 1.00 10.26 12 MET B C 1
ATOM 496 O O . MET B 1 12 ? -21.547 -2.862 -10.214 1.00 10.54 12 MET B O 1
ATOM 501 N N . GLY B 1 13 ? -21.103 -3.160 -8.068 1.00 9.81 13 GLY B N 1
ATOM 502 C CA . GLY B 1 13 ? -21.784 -4.403 -7.986 1.00 10.32 13 GLY B CA 1
ATOM 503 C C . GLY B 1 13 ? -21.889 -4.911 -6.567 1.00 9.79 13 GLY B C 1
ATOM 504 O O . GLY B 1 13 ? -21.288 -4.375 -5.652 1.00 12.03 13 GLY B O 1
ATOM 505 N N . LYS B 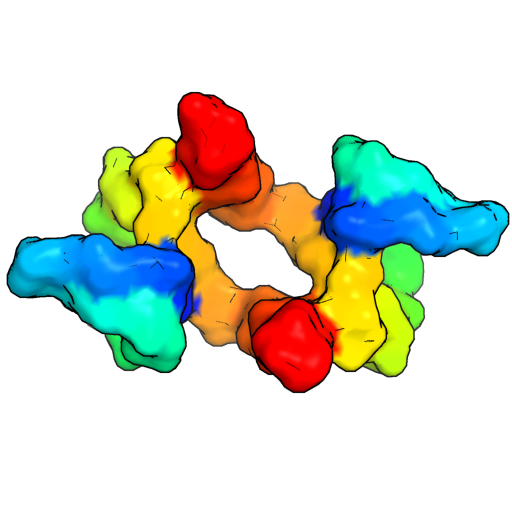1 14 ? -22.663 -5.965 -6.441 1.00 10.37 14 LYS B N 1
ATOM 506 C CA . LYS B 1 14 ? -22.827 -6.743 -5.221 1.00 11.76 14 LYS B CA 1
ATOM 507 C C . LYS B 1 14 ? -22.532 -8.197 -5.544 1.00 11.04 14 LYS B C 1
ATOM 508 O O . LYS B 1 14 ? -22.755 -8.651 -6.640 1.00 11.08 14 LYS B O 1
ATOM 517 N N . LYS B 1 15 ? -22.055 -8.917 -4.544 1.00 12.99 15 LYS B N 1
ATOM 518 C CA . LYS B 1 15 ? -21.742 -10.316 -4.688 1.00 13.58 15 LYS B CA 1
ATOM 519 C C . LYS B 1 15 ? -22.858 -11.089 -5.363 1.00 12.71 15 LYS B C 1
ATOM 520 O O . LYS B 1 15 ? -24.000 -11.006 -4.941 1.00 14.15 15 LYS B O 1
ATOM 530 N N . GLY B 1 16 ? -22.526 -11.840 -6.409 1.00 12.37 16 GLY B N 1
ATOM 531 C CA . GLY B 1 16 ? -23.521 -12.646 -7.108 1.00 11.46 16 GLY B CA 1
ATOM 532 C C . GLY B 1 16 ? -24.223 -11.934 -8.235 1.00 10.53 16 GLY B C 1
ATOM 533 O O . GLY B 1 16 ? -24.905 -12.586 -9.021 1.00 11.99 16 GLY B O 1
ATOM 534 N N . GLU B 1 17 ? -24.090 -10.616 -8.346 1.00 10.16 17 GLU B N 1
ATOM 535 C CA . GLU B 1 17 ? -24.667 -9.910 -9.475 1.00 9.35 17 GLU B CA 1
ATOM 536 C C . GLU B 1 17 ? -23.879 -10.254 -10.730 1.00 9.31 17 GLU B C 1
ATOM 537 O O . GLU B 1 17 ? -22.680 -10.543 -10.694 1.00 10.47 17 GLU B O 1
ATOM 543 N N . ILE B 1 18 ? -24.585 -10.235 -11.857 1.00 8.94 18 ILE B N 1
ATOM 544 C CA . ILE B 1 18 ? -24.008 -10.454 -13.161 1.00 9.32 18 ILE B CA 1
ATOM 545 C C . ILE B 1 18 ? -24.331 -9.242 -14.025 1.00 8.63 18 ILE B C 1
ATOM 546 O O . ILE B 1 18 ? -25.507 -8.850 -14.136 1.00 9.49 18 ILE B O 1
ATOM 551 N N . LYS B 1 19 ? -23.300 -8.612 -14.574 1.00 8.95 19 LYS B N 1
ATOM 552 C CA . LYS B 1 19 ? -23.470 -7.418 -15.406 1.00 8.63 19 LYS B CA 1
ATOM 553 C C . LYS B 1 19 ? -22.632 -7.511 -16.667 1.00 8.83 19 LYS B C 1
ATOM 554 O O . LYS B 1 19 ? -21.549 -8.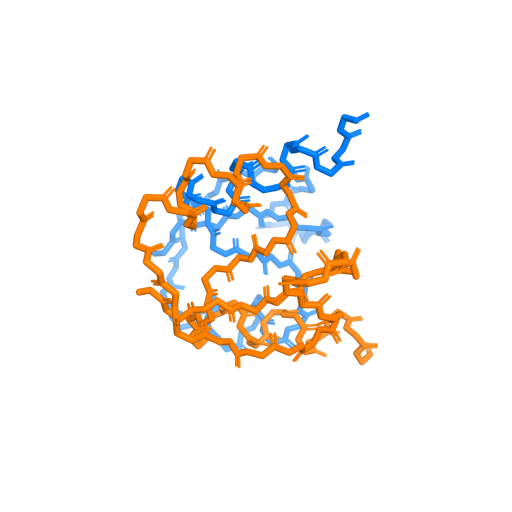106 -16.652 1.00 10.17 19 LYS B O 1
ATOM 560 N N . ASN B 1 20 ? -23.137 -6.959 -17.756 1.00 9.90 20 ASN B N 1
ATOM 561 C CA . ASN B 1 20 ? -22.367 -6.779 -18.986 1.00 9.96 20 ASN B CA 1
ATOM 562 C C . ASN B 1 20 ? -21.594 -5.469 -18.888 1.00 9.81 20 ASN B C 1
ATOM 563 O O . ASN B 1 20 ? -22.225 -4.404 -18.732 1.00 11.21 20 ASN B O 1
ATOM 570 N N . VAL B 1 21 ? -20.273 -5.528 -18.890 1.00 10.53 21 VAL B N 1
ATOM 571 C CA . VAL B 1 21 ? -19.458 -4.381 -18.601 1.00 10.71 21 VAL B CA 1
ATOM 572 C C . VAL B 1 21 ? -18.395 -4.171 -19.692 1.00 11.58 21 VAL B C 1
ATOM 573 O O . VAL B 1 21 ? -18.061 -5.051 -20.469 1.00 12.33 21 VAL B O 1
ATOM 577 N N . ALA B 1 22 ? -17.823 -2.959 -19.721 1.00 11.46 22 ALA B N 1
ATOM 578 C CA . ALA B 1 22 ? -16.809 -2.621 -20.703 1.00 12.15 22 ALA B CA 1
ATOM 579 C C . ALA B 1 22 ? -15.575 -3.502 -20.452 1.00 12.70 22 ALA B C 1
ATOM 580 O O . ALA B 1 22 ? -15.191 -3.783 -19.308 1.00 12.39 22 ALA B O 1
ATOM 582 N N . ASP B 1 23 ? -14.876 -3.867 -21.517 1.00 13.62 23 ASP B N 1
ATOM 583 C CA . ASP B 1 23 ? -13.750 -4.801 -21.411 1.00 13.82 23 ASP B CA 1
ATOM 584 C C . ASP B 1 23 ? -12.585 -4.217 -20.645 1.00 14.91 23 ASP B C 1
ATOM 585 O O . ASP B 1 23 ? -11.946 -4.912 -19.881 1.00 15.41 23 ASP B O 1
ATOM 590 N N . GLY B 1 24 ? -12.283 -2.942 -20.845 1.00 14.70 24 GLY B N 1
ATOM 591 C CA . GLY B 1 24 ? -11.177 -2.333 -20.114 1.00 16.06 24 GLY B CA 1
ATOM 592 C C . GLY B 1 24 ? -11.441 -2.285 -18.604 1.00 14.61 24 GLY B C 1
ATOM 593 O O . GLY B 1 24 ? -10.573 -2.588 -17.787 1.00 15.66 24 GLY B O 1
ATOM 594 N N . TYR B 1 25 ? -12.661 -1.912 -18.230 1.00 13.41 25 TYR B N 1
ATOM 595 C CA . TYR B 1 25 ? -13.114 -1.910 -16.855 1.00 13.75 25 TYR B CA 1
ATOM 596 C C . TYR B 1 25 ? -12.992 -3.314 -16.251 1.00 12.76 25 TYR B C 1
ATOM 597 O O . TYR B 1 25 ? -12.430 -3.466 -15.181 1.00 13.08 25 TYR B O 1
ATOM 606 N N . ALA B 1 26 ? -13.417 -4.328 -16.984 1.00 12.77 26 ALA B N 1
ATOM 607 C CA . ALA B 1 26 ? -13.267 -5.699 -16.499 1.00 13.27 26 ALA B CA 1
ATOM 608 C C . ALA B 1 26 ? -11.805 -6.138 -16.329 1.00 13.46 26 ALA B C 1
ATOM 609 O O . ALA B 1 26 ? -11.366 -6.540 -15.261 1.00 14.80 26 ALA B O 1
ATOM 611 N N . ASN B 1 27 ? -11.059 -6.042 -17.411 1.00 13.85 27 ASN B N 1
ATOM 612 C CA . ASN B 1 27 ? -9.738 -6.627 -17.446 1.00 16.01 27 ASN B CA 1
ATOM 613 C C . ASN B 1 27 ? -8.778 -5.842 -16.574 1.00 15.86 27 ASN B C 1
ATOM 614 O O . ASN B 1 27 ? -7.929 -6.434 -15.895 1.00 19.89 27 ASN B O 1
ATOM 619 N N . ASN B 1 28 ? -8.865 -4.511 -16.608 1.00 16.19 28 ASN B N 1
ATOM 620 C CA . ASN B 1 28 ? -7.871 -3.661 -15.967 1.00 17.51 28 ASN B CA 1
ATOM 621 C C . ASN B 1 28 ? -8.270 -3.15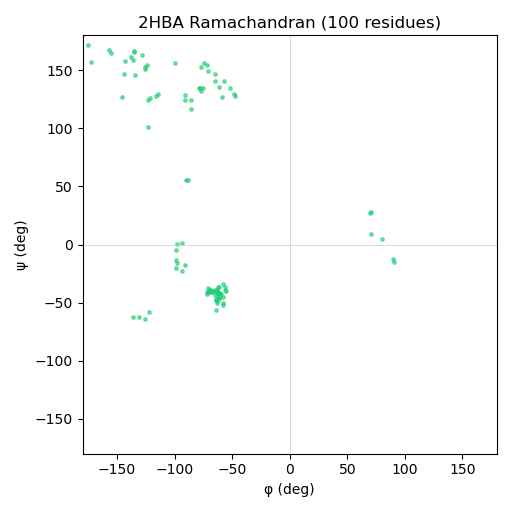1 -14.612 1.00 17.62 28 ASN B C 1
ATOM 622 O O . ASN B 1 28 ? -7.463 -2.543 -13.941 1.00 22.13 28 ASN B O 1
ATOM 627 N N . PHE B 1 29 ? -9.488 -3.424 -14.167 1.00 14.79 29 PHE B N 1
ATOM 628 C CA . PHE B 1 29 ? -9.898 -3.078 -12.819 1.00 14.21 29 PHE B CA 1
ATOM 629 C C . PHE B 1 29 ? -10.552 -4.232 -12.094 1.00 14.04 29 PHE B C 1
ATOM 630 O O . PHE B 1 29 ? -10.004 -4.703 -11.107 1.00 14.53 29 PHE B O 1
ATOM 638 N N . LEU B 1 30 ? -11.682 -4.746 -12.574 1.00 12.81 30 LEU B N 1
ATOM 639 C CA . LEU B 1 30 ? -12.393 -5.746 -11.794 1.00 12.52 30 LEU B CA 1
ATOM 640 C C . LEU B 1 30 ? -11.578 -7.011 -11.591 1.00 13.74 30 LEU B C 1
ATOM 641 O O . LEU B 1 30 ? -11.470 -7.525 -10.464 1.00 14.24 30 LEU B O 1
ATOM 646 N N . PHE B 1 31 ? -11.009 -7.528 -12.667 1.00 13.75 31 PHE B N 1
ATOM 647 C CA . PHE B 1 31 ? -10.265 -8.786 -12.558 1.00 15.12 31 PHE B CA 1
ATOM 648 C C . PHE B 1 31 ? -8.951 -8.532 -11.817 1.00 17.59 31 PHE B C 1
ATOM 649 O O . PHE B 1 31 ? -8.553 -9.307 -10.938 1.00 17.69 31 PHE B O 1
ATOM 657 N N . LYS B 1 32 ? -8.288 -7.426 -12.157 1.00 17.07 32 LYS B N 1
ATOM 658 C CA . LYS B 1 32 ? -7.010 -7.052 -11.522 1.00 19.11 32 LYS B CA 1
ATOM 659 C C . LYS B 1 32 ? -7.126 -6.938 -10.005 1.00 17.32 32 LYS B C 1
ATOM 660 O O . LYS B 1 32 ? -6.173 -7.263 -9.282 1.00 20.47 32 LYS B O 1
ATOM 666 N N . GLN B 1 33 ? -8.271 -6.435 -9.511 1.00 16.19 33 GLN B N 1
ATOM 667 C CA . GLN B 1 33 ? -8.528 -6.232 -8.092 1.00 15.85 33 GLN B CA 1
ATOM 668 C C . GLN B 1 33 ? -9.245 -7.397 -7.428 1.00 16.11 33 GLN B C 1
ATOM 669 O O . GLN B 1 33 ? -9.540 -7.336 -6.252 1.00 17.45 33 GLN B O 1
ATOM 675 N N . GLY B 1 34 ? -9.532 -8.464 -8.165 1.00 15.92 34 GLY B N 1
ATOM 676 C CA . GLY B 1 34 ? -10.210 -9.619 -7.573 1.00 16.37 34 GLY B CA 1
ATOM 677 C C . GLY B 1 34 ? -11.678 -9.394 -7.206 1.00 15.46 34 GLY B C 1
ATOM 678 O O . GLY B 1 34 ? -12.247 -10.052 -6.332 1.00 18.35 34 GLY B O 1
ATOM 679 N N . LEU B 1 35 ? -12.342 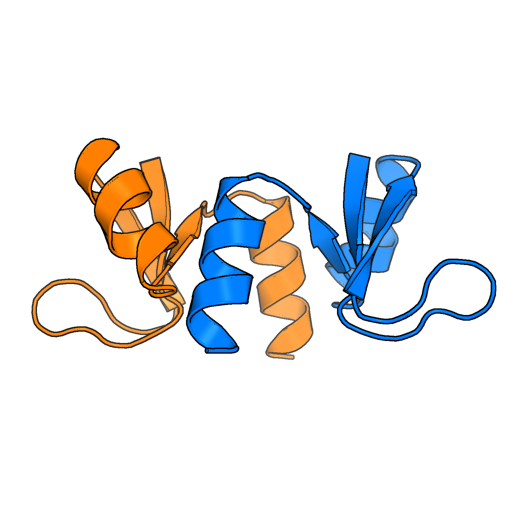-8.481 -7.919 1.00 12.96 35 LEU B N 1
ATOM 680 C CA . LEU B 1 35 ? -13.707 -8.092 -7.593 1.00 12.79 35 LEU B CA 1
ATOM 681 C C . LEU B 1 35 ? -14.760 -8.875 -8.360 1.00 11.78 35 LEU B C 1
ATOM 682 O O . LEU B 1 35 ? -15.907 -8.921 -7.932 1.00 12.79 35 LEU B O 1
ATOM 687 N N . ALA B 1 36 ? -14.362 -9.430 -9.501 1.00 13.07 36 ALA B N 1
ATOM 688 C CA . ALA B 1 36 ? -15.273 -10.154 -10.383 1.00 12.28 36 ALA B CA 1
ATOM 689 C C . ALA B 1 36 ? -14.446 -11.131 -11.193 1.00 12.63 36 ALA B C 1
ATOM 690 O O . ALA B 1 36 ? -13.236 -10.976 -11.280 1.00 14.48 36 ALA B O 1
ATOM 692 N N . ILE B 1 37 ? -15.144 -12.080 -11.811 1.00 12.54 37 ILE B N 1
ATOM 693 C CA . ILE B 1 37 ? -14.584 -12.939 -12.869 1.00 13.04 37 ILE B CA 1
ATOM 694 C C . ILE B 1 37 ? -15.593 -13.035 -14.001 1.00 11.58 37 ILE B C 1
ATOM 695 O O . ILE B 1 37 ? -16.722 -12.591 -13.849 1.00 11.79 37 ILE B O 1
ATOM 700 N N . GLU B 1 38 ? -15.176 -13.527 -15.162 1.00 12.74 38 GLU B N 1
ATOM 701 C CA . GLU B 1 38 ? -16.075 -13.614 -16.300 1.00 13.03 38 GLU B CA 1
ATOM 702 C C . GLU B 1 38 ? -17.170 -14.599 -15.952 1.00 12.45 38 GLU B C 1
ATOM 703 O O . GLU B 1 38 ? -16.912 -15.671 -15.369 1.00 13.02 38 GLU B O 1
ATOM 709 N N . ALA B 1 39 ? -18.394 -14.280 -16.368 1.00 12.16 39 ALA B N 1
ATOM 710 C CA . ALA B 1 39 ? -19.517 -15.158 -16.098 1.00 13.13 39 ALA B CA 1
ATOM 711 C C . ALA B 1 39 ? -19.685 -16.216 -17.196 1.00 13.73 39 ALA B C 1
ATOM 712 O O . ALA B 1 39 ? -20.746 -16.382 -17.760 1.00 16.85 39 ALA B O 1
ATOM 714 N N . THR B 1 40 ? -18.618 -16.956 -17.439 1.00 14.25 40 THR B N 1
ATOM 715 C CA . THR B 1 40 ? -18.623 -18.092 -18.341 1.00 15.60 40 THR B CA 1
ATOM 716 C C . THR B 1 40 ? -19.402 -19.218 -17.686 1.00 15.56 40 THR B C 1
ATOM 717 O O . THR B 1 40 ? -19.511 -19.302 -16.467 1.00 14.31 40 THR B O 1
ATOM 721 N N . PRO B 1 41 ? -19.970 -20.136 -18.488 1.00 17.84 41 PRO B N 1
ATOM 722 C CA . PRO B 1 41 ? -20.641 -21.281 -17.872 1.00 17.76 41 PRO B CA 1
ATOM 723 C C . PRO B 1 41 ? -19.730 -22.075 -16.925 1.00 16.89 41 PRO B C 1
ATOM 724 O O . PRO B 1 41 ? -20.151 -22.480 -15.850 1.00 17.46 41 PRO B O 1
ATOM 728 N N . ALA B 1 42 ? -18.474 -22.234 -17.310 1.00 16.76 42 ALA B N 1
ATOM 729 C CA . ALA B 1 42 ? -17.519 -22.920 -16.470 1.00 16.88 42 ALA B CA 1
ATOM 730 C C . ALA B 1 42 ? -17.344 -22.215 -15.130 1.00 15.41 42 ALA B C 1
ATOM 731 O O . ALA B 1 42 ? -17.311 -22.845 -14.094 1.00 14.83 42 ALA B O 1
ATOM 733 N N . ASN B 1 43 ? -17.215 -20.878 -15.152 1.00 13.88 43 ASN B N 1
ATOM 734 C CA . ASN B 1 43 ? -17.032 -20.174 -13.885 1.00 13.68 43 ASN B CA 1
ATOM 735 C C . ASN B 1 43 ? -18.290 -20.174 -13.037 1.00 13.69 43 ASN B C 1
ATOM 736 O O . ASN B 1 43 ? -18.224 -20.315 -11.822 1.00 14.62 43 ASN B O 1
ATOM 741 N N . LEU B 1 44 ? -19.454 -20.023 -13.666 1.00 14.11 44 LEU B N 1
ATOM 742 C CA . LEU B 1 44 ? -20.712 -20.020 -12.897 1.00 15.18 44 LEU B CA 1
ATOM 743 C C . LEU B 1 44 ? -20.923 -21.377 -12.211 1.00 15.47 44 LEU B C 1
ATOM 744 O O . LEU B 1 44 ? -21.363 -21.443 -11.062 1.00 17.16 44 LEU B O 1
ATOM 749 N N . LYS B 1 45 ? -20.635 -22.443 -12.929 1.00 15.60 45 LYS B N 1
ATOM 750 C CA . LYS B 1 45 ? -20.766 -23.768 -12.357 1.00 17.27 45 LYS B CA 1
ATOM 751 C C . LYS B 1 45 ? -19.852 -23.956 -11.161 1.00 16.17 45 LYS B C 1
ATOM 752 O O . LYS B 1 45 ? -20.260 -24.445 -10.090 1.00 16.94 45 LYS B O 1
ATOM 758 N N . ALA B 1 46 ? -18.596 -23.547 -11.323 1.00 16.13 46 ALA B N 1
ATOM 759 C CA . ALA B 1 46 ? -17.638 -23.710 -10.254 1.00 17.22 46 ALA B CA 1
ATOM 760 C C . ALA B 1 46 ? -18.007 -22.854 -9.030 1.00 17.98 46 ALA B C 1
ATOM 761 O O . ALA B 1 46 ? -17.881 -23.295 -7.883 1.00 20.74 46 ALA B O 1
ATOM 763 N N . LEU B 1 47 ? -18.502 -21.630 -9.264 1.00 18.65 47 LEU B N 1
ATOM 764 C CA . LEU B 1 47 ? -18.903 -20.779 -8.170 1.00 20.65 47 LEU B CA 1
ATOM 765 C C . LEU B 1 47 ? -20.118 -21.311 -7.444 1.00 21.08 47 LEU B C 1
ATOM 766 O O . LEU B 1 47 ? -20.190 -21.232 -6.222 1.00 24.62 47 LEU B O 1
ATOM 771 N N . GLU B 1 48 ? -21.093 -21.821 -8.185 1.00 21.37 48 GLU B N 1
ATOM 772 C CA . GLU B 1 48 ? -22.291 -22.409 -7.612 1.00 23.19 48 GLU B CA 1
ATOM 773 C C . GLU B 1 48 ? -21.969 -23.603 -6.738 1.00 23.39 48 GLU B C 1
ATOM 774 O O . GLU B 1 48 ? -22.561 -23.797 -5.687 1.00 24.03 48 GLU B O 1
ATOM 780 N N . ALA B 1 49 ? -20.979 -24.382 -7.130 1.00 20.98 49 ALA B N 1
ATOM 781 C CA . ALA B 1 49 ? -20.588 -25.539 -6.352 1.00 22.94 49 ALA B CA 1
ATOM 782 C C . ALA B 1 49 ? -19.957 -25.128 -5.036 1.00 25.49 49 ALA B C 1
ATOM 783 O O . ALA B 1 49 ? -20.191 -25.780 -4.026 1.00 27.52 49 ALA B O 1
ATOM 785 N N . GLN B 1 50 ? -19.145 -24.077 -5.056 1.00 29.76 50 GLN B N 1
ATOM 786 C CA . GLN B 1 50 ? -18.449 -23.579 -3.868 1.00 34.58 50 GLN B CA 1
ATOM 787 C C . GLN B 1 50 ? -19.469 -23.079 -2.867 1.00 37.39 50 GLN B C 1
ATOM 788 O O . GLN B 1 50 ? -19.411 -23.433 -1.690 1.00 38.88 50 GLN B O 1
ATOM 794 N N . LYS B 1 51 ? -20.414 -22.281 -3.356 1.00 40.41 51 LYS B N 1
ATOM 795 C CA . LYS B 1 51 ? -21.490 -21.712 -2.533 1.00 41.67 51 LYS B CA 1
ATOM 796 C C . LYS B 1 51 ? -22.298 -22.814 -1.851 1.00 43.78 51 LYS B C 1
ATOM 797 O O . LYS B 1 51 ? -22.475 -22.796 -0.631 1.00 45.22 51 LYS B O 1
ATOM 803 N N . GLN B 1 52 ? -22.773 -23.776 -2.645 1.00 44.84 52 GLN B N 1
ATOM 804 C CA . GLN B 1 52 ? -23.493 -24.942 -2.135 1.00 44.83 52 GLN B CA 1
ATOM 805 C C . GLN B 1 52 ? -22.653 -25.752 -1.150 1.00 45.77 52 GLN B C 1
ATOM 806 O O . GLN B 1 52 ? -21.463 -25.973 -1.371 1.00 46.24 52 GLN B O 1
#